Protein AF-A0A0Q7SXL7-F1 (afdb_monomer)

Foldseek 3Di:
DDDDDDDDDDDDDDDDDDPPPPPPPPPDPVVVVVLVVLLVQFQKKFKWFFDDKDFPDDDQKGKIWTWTATCDIPHHDPHDGRDIDIDIAIAGDPPDDWAPDFVTHYHPVQSGQAGMKMFGAHPVRHTRYIDGDDRD

Secondary structure (DSSP, 8-state):
--------------------------SSHHHHHHHHHHHHH-SEEEEEEEEEEEESS-SSEEEEEEEEEEEEEEESSS--TT-EEEEEEEEE-TTPPP--SSSPPEEHHHHHH-SEEEEEE-TT--EEEEEEE---

Mean predicted aligned error: 13.28 Å

Radius of gyration: 28.53 Å; Cα contacts (8 Å, |Δi|>4): 246; chains: 1; bounding box: 92×66×42 Å

Structure (mmCIF, N/CA/C/O backbone):
data_AF-A0A0Q7SXL7-F1
#
_entry.id   AF-A0A0Q7SXL7-F1
#
loop_
_atom_site.group_PDB
_atom_site.id
_atom_site.type_symbol
_atom_site.label_atom_id
_atom_site.label_alt_id
_atom_site.label_comp_id
_atom_site.label_asym_id
_atom_site.label_entity_id
_atom_site.label_seq_id
_atom_site.pdbx_PDB_ins_code
_atom_site.Cartn_x
_atom_site.Cartn_y
_atom_site.Cartn_z
_atom_site.occupancy
_atom_site.B_iso_or_equiv
_atom_site.auth_seq_id
_atom_site.auth_comp_id
_atom_site.auth_asym_id
_atom_site.auth_atom_id
_atom_site.pdbx_PDB_model_num
ATOM 1 N N . MET A 1 1 ? 77.852 51.005 22.258 1.00 37.53 1 MET A N 1
ATOM 2 C CA . MET A 1 1 ? 78.763 49.856 22.473 1.00 37.53 1 MET A CA 1
ATOM 3 C C . MET A 1 1 ? 77.945 48.558 22.387 1.00 37.53 1 MET A C 1
ATOM 5 O O . MET A 1 1 ? 76.811 48.566 22.840 1.00 37.53 1 MET A O 1
ATOM 9 N N . ARG A 1 2 ? 78.482 47.498 21.762 1.00 55.16 2 ARG A N 1
ATOM 10 C CA . ARG A 1 2 ? 78.030 46.071 21.779 1.00 55.16 2 ARG A CA 1
ATOM 11 C C . ARG A 1 2 ? 79.089 45.250 22.577 1.00 55.16 2 ARG A C 1
ATOM 13 O O . ARG A 1 2 ? 80.064 45.904 22.954 1.00 55.16 2 ARG A O 1
ATOM 20 N N . PRO A 1 3 ? 79.048 43.901 22.787 1.00 57.25 3 PRO A N 1
ATOM 21 C CA . PRO A 1 3 ? 78.090 42.814 22.445 1.00 57.25 3 PRO A CA 1
ATOM 22 C C . PRO A 1 3 ? 77.368 42.284 23.725 1.00 57.25 3 PRO A C 1
ATOM 24 O O . PRO A 1 3 ? 77.293 43.056 24.672 1.00 57.25 3 PRO A O 1
ATOM 27 N N . ARG A 1 4 ? 76.756 41.091 23.896 1.00 47.00 4 ARG A N 1
ATOM 28 C CA . ARG A 1 4 ? 76.630 39.761 23.215 1.00 47.00 4 ARG A CA 1
ATOM 29 C C . ARG A 1 4 ? 75.141 39.327 23.183 1.00 47.00 4 ARG A C 1
ATOM 31 O O . ARG A 1 4 ? 74.352 39.964 23.865 1.00 47.00 4 ARG A O 1
ATOM 38 N N . SER A 1 5 ? 74.613 38.346 22.432 1.00 55.72 5 SER A N 1
ATOM 39 C CA . SER A 1 5 ? 75.092 37.185 21.633 1.00 55.72 5 SER A CA 1
ATOM 40 C C . SER A 1 5 ? 75.403 35.858 22.366 1.00 55.72 5 SER A C 1
ATOM 42 O O . SER A 1 5 ? 76.565 35.537 22.607 1.00 55.72 5 SER A O 1
ATOM 44 N N . TRP A 1 6 ? 74.358 35.058 22.595 1.00 52.03 6 TRP A N 1
ATOM 45 C CA . TRP A 1 6 ? 74.344 33.584 22.674 1.00 52.03 6 TRP A CA 1
ATOM 46 C C . TRP A 1 6 ? 72.902 33.147 22.330 1.00 52.03 6 TRP A C 1
ATOM 48 O O . TRP A 1 6 ? 71.981 33.839 22.750 1.00 52.03 6 TRP A O 1
ATOM 58 N N . SER A 1 7 ? 72.546 32.041 21.681 1.00 48.06 7 SER A N 1
ATOM 59 C CA . SER A 1 7 ? 73.128 31.100 20.706 1.00 48.06 7 SER A CA 1
ATOM 60 C C . SER A 1 7 ? 72.395 29.775 20.935 1.00 48.06 7 SER A C 1
ATOM 62 O O . SER A 1 7 ? 72.420 29.303 22.061 1.00 48.06 7 SER A O 1
ATOM 64 N N . LEU A 1 8 ? 71.872 29.161 19.865 1.00 46.16 8 LEU A N 1
ATOM 65 C CA . LEU A 1 8 ? 71.596 27.715 19.720 1.00 46.16 8 LEU A CA 1
ATOM 66 C C . LEU A 1 8 ? 70.607 27.085 20.742 1.00 46.16 8 LEU A C 1
ATOM 68 O O . LEU A 1 8 ? 70.890 26.987 21.924 1.00 46.16 8 LEU A O 1
ATOM 72 N N . ALA A 1 9 ? 69.384 26.719 20.345 1.00 45.84 9 ALA A N 1
ATOM 73 C CA . ALA A 1 9 ? 69.002 25.579 19.486 1.00 45.84 9 ALA A CA 1
ATOM 74 C C . ALA A 1 9 ? 68.712 24.286 20.280 1.00 45.84 9 ALA A C 1
ATOM 76 O O . ALA A 1 9 ? 69.243 24.083 21.365 1.00 45.84 9 ALA A O 1
ATOM 77 N N . ALA A 1 10 ? 67.888 23.417 19.677 1.00 45.41 10 ALA A N 1
ATOM 78 C CA . ALA A 1 10 ? 67.228 22.247 20.273 1.00 45.41 10 ALA A CA 1
ATOM 79 C C . ALA A 1 10 ? 66.127 22.603 21.310 1.00 45.41 10 ALA A C 1
ATOM 81 O O . ALA A 1 10 ? 66.200 23.623 21.982 1.00 45.41 10 ALA A O 1
ATOM 82 N N . LEU A 1 11 ? 65.049 21.824 21.456 1.00 46.69 11 LEU A N 1
ATOM 83 C CA . LEU A 1 11 ? 64.772 20.497 20.887 1.00 46.69 11 LEU A CA 1
ATOM 84 C C . LEU A 1 11 ? 63.547 20.501 19.956 1.00 46.69 11 LEU A C 1
ATOM 86 O O . LEU A 1 11 ? 62.519 21.094 20.272 1.00 46.69 11 LEU A O 1
ATOM 90 N N . LEU A 1 12 ? 63.633 19.743 18.855 1.00 51.50 12 LEU A N 1
ATOM 91 C CA . LEU A 1 12 ? 62.441 19.228 18.182 1.00 51.50 12 LEU A CA 1
ATOM 92 C C . LEU A 1 12 ? 61.870 18.059 18.991 1.00 51.50 12 LEU A C 1
ATOM 94 O O . LEU A 1 12 ? 62.569 17.086 19.269 1.00 51.50 12 LEU A O 1
ATOM 98 N N . GLY A 1 13 ? 60.582 18.143 19.297 1.00 43.56 13 GLY A N 1
ATOM 99 C CA . GLY A 1 13 ? 59.774 17.076 19.870 1.00 43.56 13 GLY A CA 1
ATOM 100 C C . GLY A 1 13 ? 58.350 17.595 20.082 1.00 43.56 13 GLY A C 1
ATOM 101 O O . GLY A 1 13 ? 58.178 18.753 20.441 1.00 43.56 13 GLY A O 1
ATOM 102 N N . ALA A 1 14 ? 57.295 16.821 19.861 1.00 49.53 14 ALA A N 1
ATOM 103 C CA . ALA A 1 14 ? 57.209 15.461 19.334 1.00 49.53 14 ALA A CA 1
ATOM 104 C C . ALA A 1 14 ? 55.742 15.196 18.927 1.00 49.53 14 ALA A C 1
ATOM 106 O O . ALA A 1 14 ? 54.887 15.986 19.313 1.00 49.53 14 ALA A O 1
ATOM 107 N N . ILE A 1 15 ? 55.458 14.045 18.288 1.00 57.22 15 ILE A N 1
ATOM 108 C CA . ILE A 1 15 ? 54.128 13.379 18.274 1.00 57.22 15 ILE A CA 1
ATOM 109 C C . ILE A 1 15 ? 53.021 14.133 17.485 1.00 57.22 15 ILE A C 1
ATOM 111 O O . ILE A 1 15 ? 52.933 15.349 17.507 1.00 57.22 15 ILE A O 1
ATOM 115 N N . ALA A 1 16 ? 52.068 13.502 16.797 1.00 49.19 16 ALA A N 1
ATOM 116 C CA . ALA A 1 16 ? 51.993 12.217 16.097 1.00 49.19 16 ALA A CA 1
ATOM 117 C C . ALA A 1 16 ? 50.711 12.242 15.229 1.00 49.19 16 ALA A C 1
ATOM 119 O O . ALA A 1 16 ? 49.915 13.171 15.320 1.00 49.19 16 ALA A O 1
ATOM 120 N N . LEU A 1 17 ? 50.531 11.199 14.414 1.00 46.94 17 LEU A N 1
ATOM 121 C CA . LEU A 1 17 ? 49.252 10.601 13.995 1.00 46.94 17 LEU A CA 1
ATOM 122 C C . LEU A 1 17 ? 47.960 11.416 14.240 1.00 46.94 17 LEU A C 1
ATOM 124 O O . LEU A 1 17 ? 47.493 11.516 15.370 1.00 46.94 17 LEU A O 1
ATOM 128 N N . CYS A 1 18 ? 47.311 11.838 13.150 1.00 46.03 18 CYS A N 1
ATOM 129 C CA . CYS A 1 18 ? 45.994 11.319 12.728 1.00 46.03 18 CYS A CA 1
ATOM 130 C C . CYS A 1 18 ? 45.383 12.211 11.634 1.00 46.03 18 CYS A C 1
ATOM 132 O O . CYS A 1 18 ? 44.407 12.924 11.864 1.00 46.03 18 CYS A O 1
ATOM 134 N N . VAL A 1 19 ? 45.889 12.106 10.397 1.00 50.69 19 VAL A N 1
ATOM 135 C CA . VAL A 1 19 ? 45.043 12.410 9.230 1.00 50.69 19 VAL A CA 1
ATOM 136 C C . VAL A 1 19 ? 4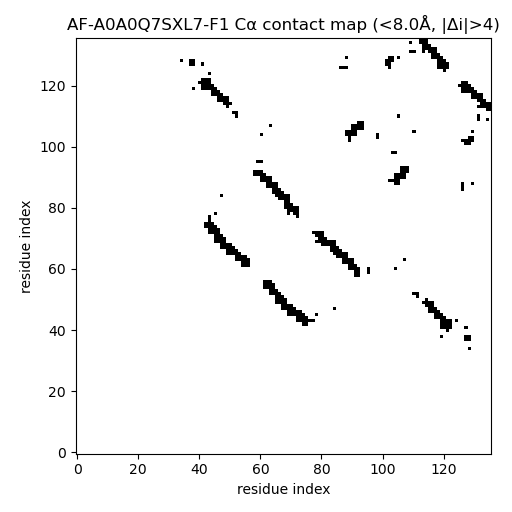4.080 11.238 9.085 1.00 50.69 19 VAL A C 1
ATOM 138 O O . VAL A 1 19 ? 44.307 10.300 8.322 1.00 50.69 19 VAL A O 1
ATOM 141 N N . GLY A 1 20 ? 43.028 11.263 9.902 1.00 45.81 20 GLY A N 1
ATOM 142 C CA . GLY A 1 20 ? 41.876 10.404 9.717 1.00 45.81 20 GLY A CA 1
ATOM 143 C C . GLY A 1 20 ? 41.223 10.800 8.406 1.00 45.81 20 GLY A C 1
ATOM 144 O O . GLY A 1 20 ? 40.466 11.766 8.363 1.00 45.81 20 GLY A O 1
ATOM 145 N N . LEU A 1 21 ? 41.529 10.064 7.337 1.00 47.97 21 LEU A N 1
ATOM 146 C CA . LEU A 1 21 ? 40.760 10.123 6.107 1.00 47.97 21 LEU A CA 1
ATOM 147 C C . LEU A 1 21 ? 39.394 9.502 6.417 1.00 47.97 21 LEU A C 1
ATOM 149 O O . LEU A 1 21 ? 39.161 8.321 6.164 1.00 47.97 21 LEU A O 1
ATOM 153 N N . THR A 1 22 ? 38.504 10.287 7.026 1.00 50.03 22 THR A N 1
ATOM 154 C CA . THR A 1 22 ? 37.092 9.937 7.137 1.00 50.03 22 THR A CA 1
ATOM 155 C C . THR A 1 22 ? 36.552 9.905 5.723 1.00 50.03 22 THR A C 1
ATOM 157 O O . THR A 1 22 ? 36.162 10.936 5.174 1.00 50.03 22 THR A O 1
ATOM 160 N N . GLY A 1 23 ? 36.584 8.714 5.125 1.00 43.78 23 GLY A N 1
ATOM 161 C CA . GLY A 1 23 ? 35.849 8.409 3.916 1.00 43.78 23 GLY A CA 1
ATOM 162 C C . GLY A 1 23 ? 34.398 8.754 4.190 1.00 43.78 23 GLY A C 1
ATOM 163 O O . GLY A 1 23 ? 33.713 8.035 4.917 1.00 43.78 23 GLY A O 1
ATOM 164 N N . ILE A 1 24 ? 33.963 9.902 3.675 1.00 47.94 24 ILE A N 1
ATOM 165 C CA . ILE A 1 24 ? 32.577 10.319 3.785 1.00 47.94 24 ILE A CA 1
ATOM 166 C C . ILE A 1 24 ? 31.814 9.327 2.919 1.00 47.94 24 ILE A C 1
ATOM 168 O O . ILE A 1 24 ? 31.861 9.398 1.691 1.00 47.94 24 ILE A O 1
ATOM 172 N N . ALA A 1 25 ? 31.150 8.377 3.572 1.00 42.78 25 ALA A N 1
ATOM 173 C CA . ALA A 1 25 ? 30.156 7.521 2.954 1.00 42.78 25 ALA A CA 1
ATOM 174 C C . ALA A 1 25 ? 28.942 8.391 2.590 1.00 42.78 25 ALA A C 1
ATOM 176 O O . ALA A 1 25 ? 27.903 8.361 3.245 1.00 42.78 25 ALA A O 1
ATOM 177 N N . SER A 1 26 ? 29.108 9.213 1.552 1.00 49.06 26 SER A N 1
ATOM 178 C CA . SER A 1 26 ? 28.058 9.992 0.899 1.00 49.06 26 SER A CA 1
ATOM 179 C C . SER A 1 26 ? 27.194 9.054 0.058 1.00 49.06 26 SER A C 1
ATOM 181 O O . SER A 1 26 ? 27.166 9.147 -1.167 1.00 49.06 26 SER A O 1
ATOM 183 N N . ALA A 1 27 ? 26.521 8.126 0.731 1.00 48.75 27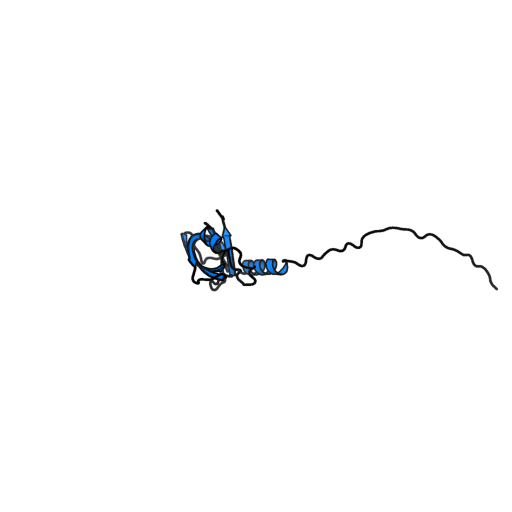 ALA A N 1
ATOM 184 C CA . ALA A 1 27 ? 25.571 7.193 0.153 1.00 48.75 27 ALA A CA 1
ATOM 185 C C . ALA A 1 27 ? 24.274 7.216 0.983 1.00 48.75 27 ALA A C 1
ATOM 187 O O . ALA A 1 27 ? 24.296 7.265 2.213 1.00 48.75 27 ALA A O 1
ATOM 188 N N . ASP A 1 28 ? 23.142 7.244 0.281 1.00 50.03 28 ASP A N 1
ATOM 189 C CA . ASP A 1 28 ? 21.781 6.944 0.756 1.00 50.03 28 ASP A CA 1
ATOM 190 C C . ASP A 1 28 ? 21.085 7.840 1.799 1.00 50.03 28 ASP A C 1
ATOM 192 O O . ASP A 1 28 ? 19.855 7.774 1.904 1.00 50.03 28 ASP A O 1
ATOM 196 N N . VAL A 1 29 ? 21.771 8.756 2.496 1.00 47.06 29 VAL A N 1
ATOM 197 C CA . VAL A 1 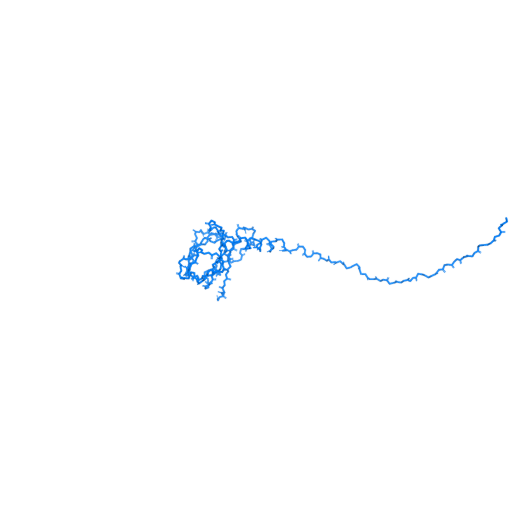29 ? 21.098 9.647 3.476 1.00 47.06 29 VAL A CA 1
ATOM 198 C C . VAL A 1 29 ? 19.987 10.493 2.825 1.00 47.06 29 VAL A C 1
ATOM 200 O O . VAL A 1 29 ? 18.902 10.629 3.387 1.00 47.06 29 VAL A O 1
ATOM 203 N N . SER A 1 30 ? 20.210 11.019 1.615 1.00 47.88 30 SER A N 1
ATOM 204 C CA . SER A 1 30 ? 19.254 11.921 0.950 1.00 47.88 30 SER A CA 1
ATOM 205 C C . SER A 1 30 ? 17.983 11.208 0.453 1.00 47.88 30 SER A C 1
ATOM 207 O O . SER A 1 30 ? 16.880 11.742 0.601 1.00 47.88 30 SER A O 1
ATOM 209 N N . LEU A 1 31 ? 18.105 9.977 -0.060 1.00 50.06 31 LEU A N 1
ATOM 210 C CA . LEU A 1 31 ? 16.962 9.183 -0.531 1.00 50.06 31 LEU A CA 1
ATOM 211 C C . LEU A 1 31 ? 16.120 8.662 0.645 1.00 50.06 31 LEU A C 1
ATOM 213 O O . LEU A 1 31 ? 14.897 8.811 0.640 1.00 50.06 31 LEU A O 1
ATOM 217 N N . GLY A 1 32 ? 16.762 8.129 1.692 1.00 52.81 32 GLY A N 1
ATOM 218 C CA . GLY A 1 32 ? 16.059 7.656 2.890 1.00 52.81 32 GLY A CA 1
ATOM 219 C C . GLY A 1 32 ? 15.342 8.778 3.653 1.00 52.81 32 GLY A C 1
ATOM 220 O O . GLY A 1 32 ? 14.232 8.582 4.161 1.00 52.81 32 GLY A O 1
ATOM 221 N N . GLN A 1 33 ? 15.930 9.978 3.694 1.00 56.25 33 GLN A N 1
ATOM 222 C CA . GLN A 1 33 ? 15.310 11.148 4.317 1.00 56.25 33 GLN A CA 1
ATOM 223 C C . GLN A 1 33 ? 14.113 11.668 3.503 1.00 56.25 33 GLN A C 1
ATOM 225 O O . GLN A 1 33 ? 13.091 12.020 4.093 1.00 56.25 33 GLN A O 1
ATOM 230 N N . SER A 1 34 ? 14.192 11.634 2.169 1.00 58.59 34 SER A N 1
ATOM 231 C CA . SER A 1 34 ? 13.089 12.015 1.274 1.00 58.59 34 SER A CA 1
ATOM 232 C C . SER A 1 34 ? 11.880 11.087 1.426 1.00 58.59 34 SER A C 1
ATOM 234 O O . SER A 1 34 ? 10.769 11.566 1.664 1.00 58.59 34 SER A O 1
ATOM 236 N N . ASP A 1 35 ? 12.092 9.765 1.421 1.00 68.31 35 ASP A N 1
ATOM 237 C CA . ASP A 1 35 ? 11.015 8.794 1.662 1.00 68.31 35 ASP A CA 1
ATOM 238 C C . ASP A 1 35 ? 10.400 8.952 3.068 1.00 68.31 35 ASP A C 1
ATOM 240 O O . ASP A 1 35 ? 9.200 8.749 3.269 1.00 68.31 35 ASP A O 1
ATOM 244 N N . SER A 1 36 ? 11.218 9.297 4.069 1.00 76.00 36 SER A N 1
ATOM 245 C CA . SER A 1 36 ? 10.761 9.507 5.450 1.00 76.00 36 SER A CA 1
ATOM 246 C C . SER A 1 36 ? 9.899 10.765 5.584 1.00 76.00 36 SER A C 1
ATOM 248 O O . SER A 1 36 ? 8.863 10.728 6.251 1.00 76.00 36 SER A O 1
ATOM 250 N N . LEU A 1 37 ? 10.274 11.859 4.913 1.00 74.94 37 LEU A N 1
ATOM 251 C CA . LEU A 1 37 ? 9.483 13.092 4.853 1.00 74.94 37 LEU A CA 1
ATOM 252 C C . LEU A 1 37 ? 8.173 12.889 4.079 1.00 74.94 37 LEU A C 1
ATOM 254 O O . LEU A 1 37 ? 7.119 13.333 4.538 1.00 74.94 37 LEU A O 1
ATOM 258 N N . ALA A 1 38 ? 8.207 12.153 2.965 1.00 73.25 38 ALA A N 1
ATOM 259 C CA . ALA A 1 38 ? 7.014 11.799 2.199 1.00 73.25 38 ALA A CA 1
ATOM 260 C C . ALA A 1 38 ? 6.021 10.983 3.052 1.00 73.25 38 ALA A C 1
ATOM 262 O O . ALA A 1 38 ? 4.854 11.359 3.188 1.00 73.25 38 ALA A O 1
ATOM 263 N N . ARG A 1 39 ? 6.490 9.926 3.736 1.00 83.69 39 ARG A N 1
ATOM 264 C CA . ARG A 1 39 ? 5.680 9.173 4.718 1.00 83.69 39 ARG A CA 1
ATOM 265 C C . ARG A 1 39 ? 5.153 10.062 5.848 1.00 83.69 39 ARG A C 1
ATOM 267 O O . ARG A 1 39 ? 4.007 9.898 6.266 1.00 83.69 39 ARG A O 1
ATOM 274 N N . ALA A 1 40 ? 5.959 11.001 6.349 1.00 84.69 40 ALA A N 1
ATOM 275 C CA . ALA A 1 40 ? 5.545 11.920 7.407 1.00 84.69 40 ALA A CA 1
ATOM 276 C C . ALA A 1 40 ? 4.405 12.852 6.960 1.00 84.69 40 ALA A C 1
ATOM 278 O O . ALA A 1 40 ? 3.508 13.110 7.764 1.00 84.69 40 ALA A O 1
ATOM 279 N N . ALA A 1 41 ? 4.389 13.273 5.692 1.00 85.50 41 ALA A N 1
ATOM 280 C CA . ALA A 1 41 ? 3.340 14.099 5.088 1.00 85.50 41 ALA A CA 1
ATOM 281 C C . ALA A 1 41 ? 2.022 13.347 4.784 1.00 85.50 41 ALA A C 1
ATOM 283 O O . ALA A 1 41 ? 1.017 13.977 4.447 1.00 85.50 41 ALA A O 1
ATOM 284 N N . ALA A 1 42 ? 1.985 12.016 4.917 1.00 91.69 42 ALA A N 1
ATOM 285 C CA . ALA A 1 42 ? 0.778 11.231 4.666 1.00 91.69 42 ALA A CA 1
ATOM 286 C C . ALA A 1 42 ? -0.381 11.631 5.597 1.00 91.69 42 ALA A C 1
ATOM 288 O O . ALA A 1 42 ? -0.231 11.698 6.821 1.00 91.69 42 ALA A O 1
ATOM 289 N N . THR A 1 43 ? -1.557 11.867 5.013 1.00 95.19 43 THR A N 1
ATOM 290 C CA . THR A 1 43 ? -2.776 12.276 5.730 1.00 95.19 43 THR A CA 1
ATOM 291 C C . THR A 1 43 ? -3.513 11.069 6.309 1.00 95.19 43 THR A C 1
ATOM 293 O O . THR A 1 43 ? -3.926 11.098 7.469 1.00 95.19 43 THR A O 1
ATOM 296 N N . ASP A 1 44 ? -3.622 9.984 5.538 1.00 95.38 44 ASP A N 1
ATOM 297 C CA . ASP A 1 44 ? -4.107 8.690 6.022 1.00 95.38 44 ASP A CA 1
ATOM 298 C C . ASP A 1 44 ? -2.983 7.648 5.944 1.00 95.38 44 ASP A C 1
ATOM 300 O O . ASP A 1 44 ? -2.203 7.616 4.990 1.00 95.38 44 ASP A O 1
ATOM 304 N N . VAL A 1 45 ? -2.930 6.759 6.936 1.00 95.44 45 VAL A N 1
ATOM 305 C CA . VAL A 1 45 ? -2.066 5.570 6.931 1.00 95.44 45 VAL A CA 1
ATOM 306 C C . VAL A 1 45 ? -2.925 4.380 7.326 1.00 95.44 45 VAL A C 1
ATOM 308 O O . VAL A 1 45 ? -3.571 4.402 8.376 1.00 95.44 45 VAL A O 1
ATOM 311 N N . VAL A 1 46 ? -2.962 3.346 6.487 1.00 96.00 46 VAL A N 1
ATOM 312 C CA . VAL A 1 46 ? -3.822 2.167 6.675 1.00 96.00 46 VAL A CA 1
ATOM 313 C C . VAL A 1 46 ? -3.008 0.882 6.604 1.00 96.00 46 VAL A C 1
ATOM 315 O O . VAL A 1 46 ? -2.217 0.699 5.681 1.00 96.00 46 VAL A O 1
ATOM 318 N N . VAL A 1 47 ? -3.247 -0.020 7.559 1.00 95.38 47 VAL A N 1
ATOM 319 C CA . VAL A 1 47 ? -2.741 -1.399 7.542 1.00 95.38 47 VAL A CA 1
ATOM 320 C C . VAL A 1 47 ? -3.898 -2.326 7.195 1.00 95.38 47 VAL A C 1
ATOM 322 O O . VAL A 1 47 ? -4.992 -2.206 7.760 1.00 95.38 47 VAL A O 1
ATOM 325 N N . PHE A 1 48 ? -3.688 -3.231 6.245 1.00 96.06 48 PHE A N 1
ATOM 326 C CA . PHE A 1 48 ? -4.745 -4.050 5.659 1.00 96.06 48 PHE A CA 1
ATOM 327 C C . PHE A 1 48 ? -4.253 -5.454 5.288 1.00 96.06 48 PHE A C 1
ATOM 329 O O . PHE A 1 48 ? -3.087 -5.650 4.962 1.00 96.06 48 PHE A O 1
ATOM 336 N N . ASN A 1 49 ? -5.162 -6.430 5.295 1.00 95.25 49 ASN A N 1
ATOM 337 C CA . ASN A 1 49 ? -4.900 -7.756 4.737 1.00 95.25 49 ASN A CA 1
ATOM 338 C C . ASN A 1 49 ? -4.906 -7.654 3.214 1.00 95.25 49 ASN A C 1
ATOM 340 O O . ASN A 1 49 ? -5.901 -7.179 2.650 1.00 95.25 49 ASN A O 1
ATOM 344 N N . VAL A 1 50 ? -3.846 -8.114 2.555 1.00 94.56 50 VAL A N 1
ATOM 345 C CA . VAL A 1 50 ? -3.832 -8.311 1.103 1.00 94.56 50 VAL A CA 1
ATOM 346 C C . VAL A 1 50 ? -4.726 -9.512 0.798 1.00 94.56 50 VAL A C 1
ATOM 348 O O . VAL A 1 50 ? -4.609 -10.571 1.404 1.00 94.56 50 VAL A O 1
ATOM 351 N N . VAL A 1 51 ? -5.684 -9.329 -0.108 1.00 94.75 51 VAL A N 1
ATOM 352 C CA . VAL A 1 51 ? -6.627 -10.380 -0.530 1.00 94.75 51 VAL A CA 1
ATOM 353 C C . VAL A 1 51 ? -6.329 -10.834 -1.952 1.00 94.75 51 VAL A C 1
ATOM 355 O O . VAL A 1 51 ? -6.560 -11.990 -2.300 1.00 94.75 51 VAL A O 1
ATOM 358 N N . LYS A 1 52 ? -5.877 -9.912 -2.808 1.00 94.31 52 LYS A N 1
ATOM 359 C CA . LYS A 1 52 ? -5.604 -10.191 -4.216 1.00 94.31 52 LYS A CA 1
ATOM 360 C C . LYS A 1 52 ? -4.730 -9.108 -4.824 1.00 94.31 52 LYS A C 1
ATOM 362 O O . LYS A 1 52 ? -4.979 -7.924 -4.612 1.00 94.31 52 LYS A O 1
ATOM 367 N N . VAL A 1 53 ? -3.800 -9.513 -5.677 1.00 93.25 53 VAL A N 1
ATOM 368 C CA . VAL A 1 53 ? -3.010 -8.611 -6.517 1.00 93.25 53 VAL A CA 1
ATOM 369 C C . VAL A 1 53 ? -3.317 -8.908 -7.982 1.00 93.25 53 VAL A C 1
ATOM 371 O O . VAL A 1 53 ? -3.568 -10.053 -8.369 1.00 93.25 53 VAL A O 1
ATOM 374 N N . ARG A 1 54 ? -3.375 -7.860 -8.801 1.00 92.56 54 ARG A N 1
ATOM 375 C CA . ARG A 1 54 ? -3.531 -7.941 -10.256 1.00 92.56 54 ARG A CA 1
ATOM 376 C C . ARG A 1 54 ? -2.535 -6.986 -10.916 1.00 92.56 54 ARG A C 1
ATOM 378 O O . ARG A 1 54 ? -2.733 -5.781 -10.772 1.00 92.56 54 ARG A O 1
ATOM 385 N N . PRO A 1 55 ? -1.514 -7.475 -11.638 1.00 88.12 55 PRO A N 1
ATOM 386 C CA . PRO A 1 55 ? -0.774 -6.639 -12.578 1.00 88.12 55 PRO A CA 1
ATOM 387 C C . PRO A 1 55 ? -1.758 -5.982 -13.554 1.00 88.12 55 PRO A C 1
ATOM 389 O O . PRO A 1 55 ? -2.723 -6.626 -13.979 1.00 88.12 55 PRO A O 1
ATOM 392 N N . LEU A 1 56 ? -1.565 -4.696 -13.834 1.00 86.12 56 LEU A N 1
ATOM 393 C CA . LEU A 1 56 ? -2.331 -3.948 -14.832 1.00 86.12 56 LEU A CA 1
ATOM 394 C C . LEU A 1 56 ? -1.635 -3.996 -16.194 1.00 86.12 56 LEU A C 1
ATOM 396 O O . LEU A 1 56 ? -2.311 -4.166 -17.203 1.00 86.12 56 LEU A O 1
ATOM 400 N N . ASP A 1 57 ? -0.303 -3.944 -16.185 1.00 79.31 57 ASP A N 1
ATOM 401 C CA . ASP A 1 57 ? 0.547 -3.941 -17.373 1.00 79.31 57 ASP A CA 1
ATOM 402 C C . ASP A 1 57 ? 1.533 -5.120 -17.332 1.00 79.31 57 ASP A C 1
ATOM 404 O O . ASP A 1 57 ? 1.922 -5.592 -16.258 1.00 79.31 57 ASP A O 1
ATOM 408 N N . GLY A 1 58 ? 1.928 -5.607 -18.509 1.00 67.81 58 GLY A N 1
ATOM 409 C CA . GLY A 1 58 ? 2.982 -6.608 -18.666 1.00 67.81 58 GLY A CA 1
ATOM 410 C C . GLY A 1 58 ? 4.320 -5.933 -18.955 1.00 67.81 58 GLY A C 1
ATOM 411 O O . GLY A 1 58 ? 4.425 -5.168 -19.907 1.00 67.81 58 GLY A O 1
ATOM 412 N N . GLY A 1 59 ? 5.334 -6.225 -18.146 1.00 78.00 59 GLY A N 1
ATOM 413 C CA . GLY A 1 59 ? 6.668 -5.641 -18.261 1.00 78.00 59 GLY A CA 1
ATOM 414 C C . GLY A 1 59 ? 7.483 -5.853 -16.989 1.00 78.00 59 GLY A C 1
ATOM 415 O O . GLY A 1 59 ? 6.960 -6.371 -15.993 1.00 78.00 59 GLY A O 1
ATOM 416 N N . GLU A 1 60 ? 8.750 -5.444 -17.033 1.00 79.25 60 GLU A N 1
ATOM 417 C CA . GLU A 1 60 ? 9.650 -5.451 -15.878 1.00 79.25 60 GLU A CA 1
ATOM 418 C C . GLU A 1 60 ? 9.104 -4.512 -14.797 1.00 79.25 60 GLU A C 1
ATOM 420 O O . GLU A 1 60 ? 8.624 -4.994 -13.778 1.00 79.25 60 GLU A O 1
ATOM 425 N N . VAL A 1 61 ? 9.001 -3.207 -15.079 1.00 79.12 61 VAL A N 1
ATOM 426 C CA . VAL A 1 61 ? 8.292 -2.216 -14.246 1.00 79.12 61 VAL A CA 1
ATOM 427 C C . VAL A 1 61 ? 6.859 -2.018 -14.763 1.00 79.12 61 VAL A C 1
ATOM 429 O O . VAL A 1 61 ? 6.644 -1.862 -15.963 1.00 79.12 6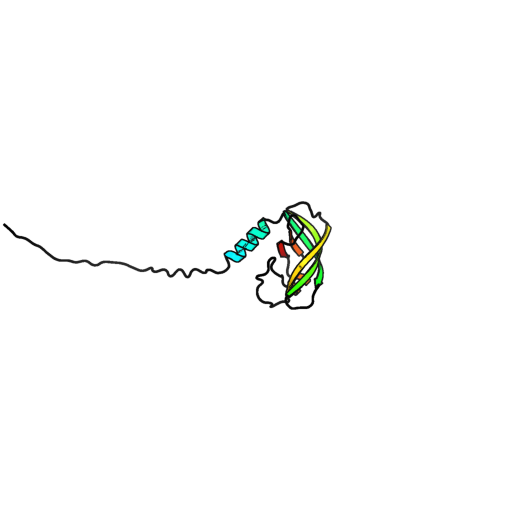1 VAL A O 1
ATOM 432 N N . ALA A 1 62 ? 5.867 -2.034 -13.869 1.00 84.81 62 ALA A N 1
ATOM 433 C CA . ALA A 1 62 ? 4.439 -1.934 -14.193 1.00 84.81 62 ALA A CA 1
ATOM 434 C C . ALA A 1 62 ? 3.620 -1.311 -13.044 1.00 84.81 62 ALA A C 1
ATOM 436 O O . ALA A 1 62 ? 4.143 -0.995 -11.974 1.00 84.81 62 ALA A O 1
ATOM 437 N N . SER A 1 63 ? 2.302 -1.192 -13.229 1.00 90.69 63 SER A N 1
ATOM 438 C CA . SER A 1 63 ? 1.362 -0.940 -12.129 1.00 90.69 63 SER A CA 1
ATOM 439 C C . SER A 1 63 ? 0.699 -2.230 -11.631 1.00 90.69 63 SER A C 1
ATOM 441 O O . SER A 1 63 ? 0.160 -3.010 -12.414 1.00 90.69 63 SER A O 1
ATOM 443 N N . CYS A 1 64 ? 0.640 -2.430 -10.315 1.00 92.31 64 CYS A N 1
ATOM 444 C CA . CYS A 1 64 ? -0.106 -3.507 -9.664 1.00 92.31 64 CYS A CA 1
ATOM 445 C C . CYS A 1 64 ? -1.331 -2.955 -8.933 1.00 92.31 64 CYS A C 1
ATOM 447 O O . CYS A 1 64 ? -1.235 -2.060 -8.094 1.00 92.31 64 CYS A O 1
ATOM 449 N N . ARG A 1 65 ? -2.508 -3.532 -9.185 1.00 95.25 65 ARG A N 1
ATOM 450 C CA . ARG A 1 65 ? -3.717 -3.255 -8.410 1.00 95.25 65 ARG A CA 1
ATOM 451 C C . ARG A 1 65 ? -3.837 -4.220 -7.238 1.00 95.25 65 ARG A C 1
ATOM 453 O O . ARG A 1 65 ? -4.064 -5.417 -7.425 1.00 95.25 65 ARG A O 1
ATOM 460 N N . VAL A 1 66 ? -3.725 -3.672 -6.036 1.00 95.19 66 VAL A N 1
ATOM 461 C CA . VAL A 1 66 ? -3.841 -4.389 -4.765 1.00 95.19 66 VAL A CA 1
ATOM 462 C C . VAL A 1 66 ? -5.261 -4.242 -4.237 1.00 95.19 66 VAL A C 1
ATOM 464 O O . VAL A 1 66 ? -5.790 -3.133 -4.129 1.00 95.19 66 VAL A O 1
ATOM 467 N N . PHE A 1 67 ? -5.877 -5.366 -3.893 1.00 96.06 67 PHE A N 1
ATOM 468 C CA . PHE A 1 67 ? -7.166 -5.446 -3.222 1.00 96.06 67 PHE A CA 1
ATOM 469 C C . PHE A 1 67 ? -6.960 -6.021 -1.826 1.00 96.06 67 PHE A C 1
ATOM 471 O O . PHE A 1 67 ? -6.256 -7.018 -1.658 1.00 96.06 67 PHE A O 1
ATOM 478 N N . GLY A 1 68 ? -7.615 -5.429 -0.833 1.00 95.75 68 GLY A N 1
ATOM 479 C CA . GLY A 1 68 ? -7.460 -5.843 0.553 1.00 95.75 68 GLY A CA 1
ATOM 480 C C . GLY A 1 68 ? -8.634 -5.483 1.451 1.00 95.75 68 GLY A C 1
ATOM 481 O O . GLY A 1 68 ? -9.646 -4.935 1.002 1.00 95.75 68 GLY A O 1
ATOM 482 N N . ARG A 1 69 ? -8.495 -5.786 2.742 1.00 97.06 69 ARG A N 1
ATOM 483 C CA . ARG A 1 69 ? -9.450 -5.402 3.795 1.00 97.06 69 ARG A CA 1
ATOM 484 C C . ARG A 1 69 ? -8.701 -4.699 4.919 1.00 97.06 69 ARG A C 1
ATOM 486 O O . ARG A 1 69 ? -7.795 -5.285 5.504 1.00 97.06 69 ARG A O 1
ATOM 493 N N . ALA A 1 70 ? -9.074 -3.457 5.214 1.00 96.62 70 ALA A N 1
ATOM 494 C CA . ALA A 1 70 ? -8.458 -2.664 6.272 1.00 96.62 70 ALA A CA 1
ATOM 495 C C . ALA A 1 70 ? -8.542 -3.394 7.621 1.00 96.62 70 ALA A C 1
ATOM 497 O O . ALA A 1 70 ? -9.621 -3.824 8.026 1.00 96.62 70 ALA A O 1
ATOM 498 N N . ILE A 1 71 ? -7.416 -3.514 8.320 1.00 95.38 71 ILE A N 1
ATOM 499 C CA . ILE A 1 71 ? -7.363 -3.984 9.708 1.00 95.38 71 ILE A CA 1
ATOM 500 C C . ILE A 1 71 ? -7.627 -2.779 10.613 1.00 95.38 71 ILE A C 1
ATOM 502 O O . ILE A 1 71 ? -8.566 -2.782 11.407 1.00 95.38 71 ILE A O 1
ATOM 506 N N . ARG A 1 72 ? -6.828 -1.720 10.434 1.00 95.00 72 ARG A N 1
ATOM 507 C CA . ARG A 1 72 ? -6.880 -0.462 11.189 1.00 95.00 72 ARG A CA 1
ATOM 508 C C . ARG A 1 72 ? -6.358 0.704 10.344 1.00 95.00 72 ARG A C 1
ATOM 510 O O . ARG A 1 72 ? -5.531 0.503 9.455 1.00 95.00 72 ARG A O 1
ATOM 517 N N . ALA A 1 73 ? -6.795 1.916 10.669 1.00 95.12 73 ALA A N 1
ATOM 518 C CA . ALA A 1 73 ? -6.070 3.129 10.304 1.00 95.12 73 ALA A CA 1
ATOM 519 C C . ALA A 1 73 ? -5.059 3.444 11.419 1.00 95.12 73 ALA A C 1
ATOM 521 O O . ALA A 1 73 ? -5.427 3.449 12.592 1.00 95.12 73 ALA A O 1
ATOM 522 N N . GLU A 1 74 ? -3.800 3.683 11.060 1.00 94.81 74 GLU A N 1
ATOM 523 C CA . GLU A 1 74 ? -2.766 4.205 11.971 1.00 94.81 74 GLU A CA 1
ATOM 524 C C . GLU A 1 74 ? -2.771 5.739 11.988 1.00 94.81 74 GLU A C 1
ATOM 526 O O . GLU A 1 74 ? -2.365 6.359 12.968 1.00 94.81 74 GLU A O 1
ATOM 531 N N . ARG A 1 75 ? -3.276 6.360 10.914 1.00 95.62 75 ARG A N 1
ATOM 532 C CA . ARG A 1 75 ? -3.484 7.805 10.803 1.00 95.62 75 ARG A CA 1
ATOM 533 C C . ARG A 1 75 ? -4.700 8.098 9.928 1.00 95.62 75 ARG A C 1
ATOM 535 O O . ARG A 1 75 ? -4.988 7.344 8.999 1.00 95.62 75 ARG A O 1
ATOM 542 N N . GLY A 1 76 ? -5.365 9.215 10.205 1.00 94.06 76 GLY A N 1
ATOM 543 C CA . GLY A 1 76 ? -6.509 9.686 9.432 1.00 94.06 76 GLY A CA 1
ATOM 544 C C . GLY A 1 76 ? -7.806 8.945 9.764 1.00 94.06 76 GLY A C 1
ATOM 545 O O . GLY A 1 76 ? -7.911 8.257 10.782 1.00 94.06 76 GLY A O 1
ATOM 546 N N . LYS A 1 77 ? -8.838 9.151 8.941 1.00 93.94 77 LYS A N 1
ATOM 547 C CA . LYS A 1 77 ? -10.200 8.614 9.164 1.00 93.94 77 LYS A CA 1
ATOM 548 C C . LYS A 1 77 ? -10.844 8.040 7.895 1.00 93.94 77 LYS A C 1
ATOM 550 O O . LYS A 1 77 ? -11.993 7.598 7.953 1.00 93.94 77 LYS A O 1
ATOM 555 N N . ARG A 1 78 ? -10.126 8.012 6.763 1.00 93.88 78 ARG A N 1
ATOM 556 C CA . ARG A 1 78 ? -10.626 7.504 5.469 1.00 93.88 78 A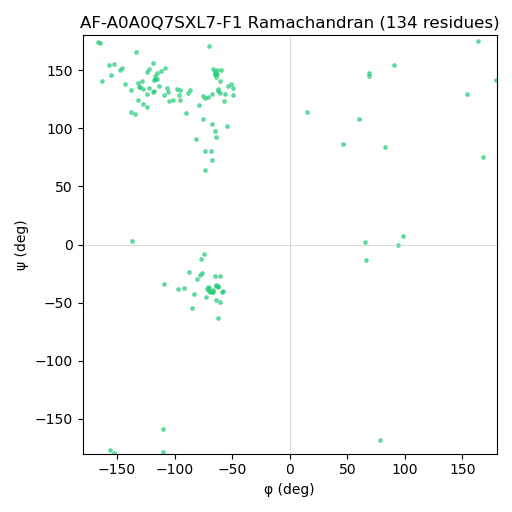RG A CA 1
ATOM 557 C C . ARG A 1 78 ? -10.940 6.002 5.479 1.00 93.88 78 ARG A C 1
ATOM 559 O O . ARG A 1 78 ? -11.801 5.557 4.719 1.00 93.88 78 ARG A O 1
ATOM 566 N N . PHE A 1 79 ? -10.274 5.233 6.343 1.00 95.19 79 PHE A N 1
ATOM 567 C CA . PHE A 1 79 ? -10.418 3.778 6.434 1.00 95.19 79 PHE A CA 1
ATOM 568 C C . PHE A 1 79 ? -10.955 3.333 7.795 1.00 95.19 79 PHE A C 1
ATOM 570 O O . PHE A 1 79 ? -10.447 3.724 8.845 1.00 95.19 79 PHE A O 1
ATOM 577 N N . ARG A 1 80 ? -11.962 2.459 7.769 1.00 95.56 80 ARG A N 1
ATOM 578 C CA . ARG A 1 80 ? -12.525 1.766 8.935 1.00 95.56 80 ARG A CA 1
ATOM 579 C C . ARG A 1 80 ? -12.146 0.279 8.911 1.00 95.56 80 ARG A C 1
ATOM 581 O O . ARG A 1 80 ? -12.001 -0.284 7.825 1.00 95.56 80 ARG A O 1
ATOM 588 N N . PRO A 1 81 ? -12.045 -0.399 10.069 1.00 94.94 81 PRO A N 1
ATOM 589 C CA . PRO A 1 81 ? -11.822 -1.843 10.116 1.00 94.94 81 PRO A CA 1
ATOM 590 C C . PRO A 1 81 ? -12.812 -2.630 9.241 1.00 94.94 81 PRO A C 1
ATOM 592 O O . PRO A 1 81 ? -14.012 -2.349 9.214 1.00 94.94 81 PRO A O 1
ATOM 595 N N . ARG A 1 82 ? -12.296 -3.639 8.535 1.00 95.56 82 ARG A N 1
ATOM 596 C CA . ARG A 1 82 ? -12.965 -4.495 7.534 1.00 95.56 82 ARG A CA 1
ATOM 597 C C . ARG A 1 82 ? -13.442 -3.796 6.251 1.00 95.56 82 ARG A C 1
ATOM 599 O O . ARG A 1 82 ? -14.005 -4.485 5.393 1.00 95.56 82 ARG A O 1
ATOM 606 N N . GLN A 1 83 ? -13.205 -2.494 6.064 1.00 97.44 83 GLN A N 1
ATOM 607 C CA . GLN A 1 83 ? -13.496 -1.786 4.807 1.00 97.44 83 GLN A CA 1
ATOM 608 C C . GLN A 1 83 ? -12.637 -2.328 3.656 1.00 97.44 83 GLN A C 1
ATOM 610 O O . GLN A 1 83 ? -11.481 -2.699 3.855 1.00 97.44 83 GLN A O 1
ATOM 615 N N . SER A 1 84 ? -13.196 -2.378 2.447 1.00 96.94 84 SER A N 1
ATOM 616 C CA . SER A 1 84 ? -12.449 -2.754 1.244 1.00 96.94 84 SER A CA 1
ATOM 617 C C . SER A 1 84 ? -11.403 -1.696 0.892 1.00 96.94 84 SER A C 1
ATOM 619 O O . SER A 1 84 ? -11.721 -0.512 0.789 1.00 96.94 84 SER A O 1
ATOM 621 N N . VAL A 1 85 ? -10.167 -2.138 0.673 1.00 95.81 85 VAL A N 1
ATOM 622 C CA . VAL A 1 85 ? -9.040 -1.321 0.211 1.00 95.81 85 VAL A CA 1
ATOM 623 C C . VAL A 1 85 ? -8.762 -1.680 -1.248 1.00 95.81 85 VAL A C 1
ATOM 625 O O . VAL A 1 85 ? -8.734 -2.861 -1.601 1.00 95.81 85 VAL A O 1
ATOM 628 N N . ARG A 1 86 ? -8.571 -0.670 -2.100 1.00 96.12 86 ARG A N 1
ATOM 629 C CA . ARG A 1 86 ? -8.160 -0.834 -3.500 1.00 96.12 86 ARG A CA 1
ATOM 630 C C . ARG A 1 86 ? -7.122 0.228 -3.833 1.00 96.12 86 ARG A C 1
ATOM 632 O O . ARG A 1 86 ? -7.461 1.407 -3.857 1.00 96.12 86 ARG A O 1
ATOM 639 N N . LEU A 1 87 ? -5.898 -0.197 -4.109 1.00 94.44 87 LEU A N 1
ATOM 640 C CA . LEU A 1 87 ? -4.764 0.678 -4.402 1.00 94.44 87 LEU A CA 1
ATOM 641 C C . LEU A 1 87 ? -4.161 0.310 -5.756 1.00 94.44 87 LEU A C 1
ATOM 643 O O . LEU A 1 87 ? -4.185 -0.858 -6.146 1.00 94.44 87 LEU A O 1
ATOM 647 N N . THR A 1 88 ? -3.613 1.298 -6.456 1.00 93.50 88 THR A N 1
ATOM 648 C CA . THR A 1 88 ? -2.652 1.071 -7.541 1.00 93.50 88 THR A CA 1
ATOM 649 C C . THR A 1 88 ? -1.276 1.368 -6.961 1.00 93.50 88 THR A C 1
ATOM 651 O O . THR A 1 88 ? -1.080 2.442 -6.398 1.00 93.50 88 THR A O 1
ATOM 654 N N . VAL A 1 89 ? -0.364 0.409 -7.052 1.00 91.56 89 VAL A N 1
ATOM 655 C CA . VAL A 1 89 ? 0.986 0.448 -6.483 1.00 91.56 89 VAL A CA 1
ATOM 656 C C . VAL A 1 89 ? 1.966 0.213 -7.634 1.00 91.56 89 VAL A C 1
ATOM 658 O O . VAL A 1 89 ? 1.750 -0.747 -8.379 1.00 91.56 89 VAL A O 1
ATOM 661 N N . PRO A 1 90 ? 3.007 1.039 -7.829 1.00 90.75 90 PRO A N 1
ATOM 662 C CA . PRO A 1 90 ? 4.050 0.715 -8.797 1.00 90.75 90 PRO A CA 1
ATOM 663 C C . PRO A 1 90 ? 4.750 -0.579 -8.366 1.00 90.75 90 PRO A C 1
ATOM 665 O O . PRO A 1 90 ? 5.061 -0.761 -7.188 1.00 90.75 90 PRO A O 1
ATOM 668 N N . CYS A 1 91 ? 4.965 -1.502 -9.297 1.00 89.88 91 CYS A N 1
ATOM 669 C CA . CYS A 1 91 ? 5.558 -2.801 -9.003 1.00 89.88 91 CYS A CA 1
ATOM 670 C C . CYS A 1 91 ? 6.485 -3.268 -10.121 1.00 89.88 91 CYS A C 1
ATOM 672 O O . CYS A 1 91 ? 6.131 -3.177 -11.299 1.00 89.88 91 CYS A O 1
ATOM 674 N N . ALA A 1 92 ? 7.632 -3.838 -9.763 1.00 89.75 92 ALA A N 1
ATOM 675 C CA . ALA A 1 92 ? 8.537 -4.444 -10.732 1.00 89.75 92 ALA A CA 1
ATOM 676 C C . ALA A 1 92 ? 8.733 -5.937 -10.471 1.00 89.75 92 ALA A C 1
ATOM 678 O O . ALA A 1 92 ? 8.504 -6.405 -9.357 1.00 89.75 92 ALA A O 1
ATOM 679 N N . THR A 1 93 ? 9.109 -6.691 -11.499 1.00 86.44 93 THR A N 1
ATOM 680 C CA . THR A 1 93 ? 9.535 -8.086 -11.341 1.00 86.44 93 THR A CA 1
ATOM 681 C C . THR A 1 93 ? 10.796 -8.176 -10.490 1.00 86.44 93 THR A C 1
ATOM 683 O O . THR A 1 93 ? 11.665 -7.304 -10.572 1.00 86.44 93 THR A O 1
ATOM 686 N N . GLN A 1 94 ? 10.916 -9.250 -9.714 1.00 78.56 94 GLN A N 1
ATOM 687 C CA . GLN A 1 94 ? 12.096 -9.525 -8.901 1.00 78.56 94 GLN A CA 1
ATOM 688 C C . GLN A 1 94 ? 13.404 -9.400 -9.706 1.00 78.56 94 GLN A C 1
ATOM 690 O O . GLN A 1 94 ? 13.562 -10.020 -10.757 1.00 78.56 94 GLN A O 1
ATOM 695 N N . GLY A 1 95 ? 14.354 -8.622 -9.177 1.00 72.38 95 GLY A N 1
ATOM 696 C CA . GLY A 1 95 ? 15.667 -8.387 -9.790 1.00 72.38 95 GLY A CA 1
ATOM 69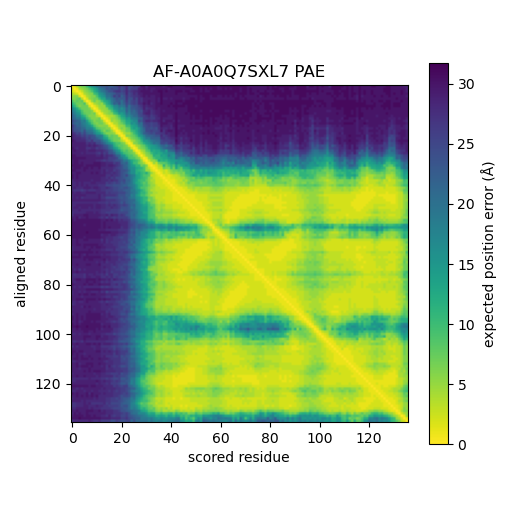7 C C . GLY A 1 95 ? 15.779 -7.141 -10.677 1.00 72.38 95 GLY A C 1
ATOM 698 O O . GLY A 1 95 ? 16.870 -6.889 -11.172 1.00 72.38 95 GLY A O 1
ATOM 699 N N . ALA A 1 96 ? 14.704 -6.364 -10.851 1.00 75.06 96 ALA A N 1
ATOM 700 C CA . ALA A 1 96 ? 14.759 -5.061 -11.519 1.00 75.06 96 ALA A CA 1
ATOM 701 C C . ALA A 1 96 ? 15.648 -4.046 -10.764 1.00 75.06 96 ALA A C 1
ATOM 703 O O . ALA A 1 96 ? 15.746 -4.087 -9.531 1.00 75.06 96 ALA A O 1
ATOM 704 N N . ASP A 1 97 ? 16.256 -3.112 -11.501 1.00 73.25 97 ASP A N 1
ATOM 705 C CA . ASP A 1 97 ? 17.158 -2.085 -10.959 1.00 73.25 97 ASP A CA 1
ATOM 706 C C . ASP A 1 97 ? 16.455 -1.090 -10.017 1.00 73.25 97 ASP A C 1
ATOM 708 O O . ASP A 1 97 ? 15.287 -0.731 -10.198 1.00 73.25 97 ASP A O 1
ATOM 712 N N . ALA A 1 98 ? 17.193 -0.621 -9.004 1.00 66.75 98 ALA A N 1
ATOM 713 C CA . ALA A 1 98 ? 16.672 0.178 -7.895 1.00 66.75 98 ALA A CA 1
ATOM 714 C C . ALA A 1 98 ? 15.794 1.371 -8.335 1.00 66.75 98 ALA A C 1
ATOM 716 O O . ALA A 1 98 ? 16.128 2.144 -9.229 1.00 66.75 98 ALA A O 1
ATOM 717 N N . SER A 1 99 ? 14.653 1.536 -7.661 1.00 65.94 99 SER A N 1
ATOM 718 C CA . SER A 1 99 ? 13.648 2.541 -8.014 1.00 65.94 99 SER A CA 1
ATOM 719 C C . SER A 1 99 ? 14.041 3.971 -7.625 1.00 65.94 99 SER A C 1
ATOM 721 O O . SER A 1 99 ? 13.869 4.356 -6.466 1.00 65.94 99 SER A O 1
ATOM 723 N N . ASP A 1 100 ? 14.366 4.800 -8.616 1.00 69.94 100 ASP A N 1
ATOM 724 C CA . ASP A 1 100 ? 14.357 6.271 -8.487 1.00 69.94 100 ASP A CA 1
ATOM 725 C C . ASP A 1 100 ? 12.934 6.872 -8.541 1.00 69.94 100 ASP A C 1
ATOM 727 O O . ASP A 1 100 ? 12.717 8.041 -8.215 1.00 69.94 100 ASP A O 1
ATOM 731 N N . ALA A 1 101 ? 11.926 6.084 -8.940 1.00 67.06 101 ALA A N 1
ATOM 732 C CA . ALA A 1 101 ? 10.536 6.535 -8.988 1.00 67.06 101 ALA A CA 1
ATOM 733 C C . ALA A 1 101 ? 9.977 6.868 -7.590 1.00 67.06 101 ALA A C 1
ATOM 735 O O . ALA A 1 101 ? 10.321 6.229 -6.597 1.00 67.06 101 ALA A O 1
ATOM 736 N N . THR A 1 102 ? 9.062 7.842 -7.527 1.00 70.06 102 THR A N 1
ATOM 737 C CA . THR A 1 102 ? 8.333 8.235 -6.308 1.00 70.06 102 THR A CA 1
ATOM 738 C C . THR A 1 102 ? 6.817 8.138 -6.554 1.00 70.06 102 THR A C 1
ATOM 740 O O . THR A 1 102 ? 6.319 8.873 -7.408 1.00 70.06 102 THR A O 1
ATOM 743 N N . PRO A 1 103 ? 6.057 7.291 -5.825 1.00 76.81 103 PRO A N 1
ATOM 744 C CA . PRO A 1 103 ? 6.525 6.264 -4.888 1.00 76.81 103 PRO A CA 1
ATOM 745 C C . PRO A 1 103 ? 7.433 5.220 -5.547 1.00 76.81 103 PRO A C 1
ATOM 747 O O . PRO A 1 103 ? 7.260 4.888 -6.720 1.00 76.81 103 PRO A O 1
ATOM 750 N N . LYS A 1 104 ? 8.355 4.664 -4.755 1.00 83.38 104 LYS A N 1
ATOM 751 C CA . LYS A 1 104 ? 9.213 3.556 -5.184 1.00 83.38 104 LYS A CA 1
ATOM 752 C C . LYS A 1 104 ? 8.380 2.338 -5.560 1.00 83.38 104 LYS A C 1
ATOM 754 O O . LYS A 1 104 ? 7.391 2.036 -4.885 1.00 83.38 104 LYS A O 1
ATOM 759 N N . TRP A 1 105 ? 8.781 1.644 -6.623 1.00 86.06 105 TRP A N 1
ATOM 760 C CA . TRP A 1 105 ? 8.151 0.377 -6.978 1.00 86.06 105 TRP A CA 1
ATOM 761 C C . TRP A 1 105 ? 8.444 -0.695 -5.917 1.00 86.06 105 TRP A C 1
ATOM 763 O O . TRP A 1 105 ? 9.472 -0.654 -5.241 1.00 86.06 105 TRP A O 1
ATOM 773 N N . VAL A 1 106 ? 7.526 -1.652 -5.757 1.00 87.81 106 VAL A N 1
ATOM 774 C CA . VA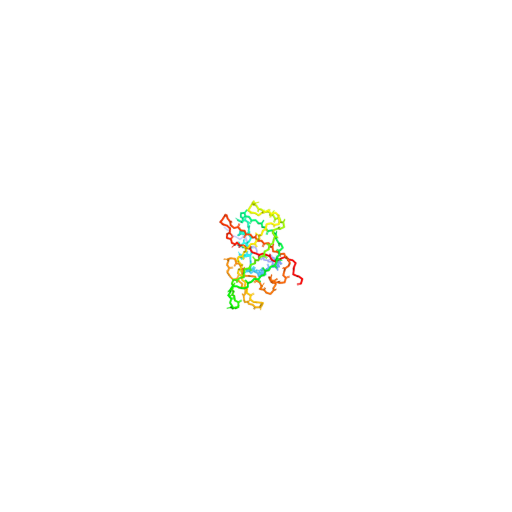L A 1 106 ? 7.709 -2.828 -4.886 1.00 87.81 106 VAL A CA 1
ATOM 775 C C . VAL A 1 106 ? 7.812 -4.115 -5.701 1.00 87.81 106 VAL A C 1
ATOM 777 O O . VAL A 1 106 ? 7.222 -4.222 -6.776 1.00 87.81 106 VAL A O 1
ATOM 780 N N . ASP A 1 107 ? 8.559 -5.094 -5.198 1.00 88.44 107 ASP A N 1
ATOM 781 C CA . ASP A 1 107 ? 8.691 -6.407 -5.833 1.00 88.44 107 ASP A CA 1
ATOM 782 C C . ASP A 1 107 ? 7.304 -7.057 -6.016 1.00 88.44 107 ASP A C 1
ATOM 784 O O . ASP A 1 107 ? 6.512 -7.173 -5.073 1.00 88.44 107 ASP A O 1
ATOM 788 N N . ARG A 1 108 ? 6.975 -7.410 -7.261 1.00 89.06 108 ARG A N 1
ATOM 789 C CA . ARG A 1 108 ? 5.659 -7.901 -7.688 1.00 89.06 108 ARG A CA 1
ATOM 790 C C . ARG A 1 108 ? 5.361 -9.269 -7.095 1.00 89.06 108 ARG A C 1
ATOM 792 O O . ARG A 1 108 ? 4.234 -9.517 -6.662 1.00 89.06 108 ARG A O 1
ATOM 799 N N . GLU A 1 109 ? 6.353 -10.144 -7.064 1.00 88.00 109 GLU A N 1
ATOM 800 C CA . GLU A 1 109 ? 6.234 -11.503 -6.557 1.00 88.00 109 GLU A CA 1
ATOM 801 C C . GLU A 1 109 ? 6.064 -11.491 -5.026 1.00 88.00 109 GLU A C 1
ATOM 803 O O . GLU A 1 109 ? 5.212 -12.203 -4.489 1.00 88.00 109 GLU A O 1
ATOM 808 N N . ALA A 1 110 ? 6.784 -10.617 -4.322 1.00 88.31 110 ALA A N 1
ATOM 809 C CA . ALA A 1 110 ? 6.622 -10.344 -2.897 1.00 88.31 110 ALA A CA 1
ATOM 810 C C . ALA A 1 110 ? 5.269 -9.684 -2.583 1.00 88.31 110 ALA A C 1
ATOM 812 O O . ALA A 1 110 ? 4.620 -10.057 -1.607 1.00 88.31 110 ALA A O 1
ATOM 813 N N . LEU A 1 111 ? 4.791 -8.766 -3.431 1.00 88.31 111 LEU A N 1
ATOM 814 C CA . LEU A 1 111 ? 3.458 -8.168 -3.315 1.00 88.31 111 LEU A CA 1
ATOM 815 C C . LEU A 1 111 ? 2.343 -9.216 -3.451 1.00 88.31 111 LEU A C 1
ATOM 817 O O . LEU A 1 111 ? 1.338 -9.123 -2.749 1.00 88.31 111 LEU A O 1
ATOM 821 N N . VAL A 1 112 ? 2.527 -10.223 -4.311 1.00 88.75 112 VAL A N 1
ATOM 822 C CA . VAL A 1 112 ? 1.607 -11.365 -4.464 1.00 88.75 112 VAL A CA 1
ATOM 823 C C . VAL A 1 112 ? 1.654 -12.323 -3.264 1.00 88.75 112 VAL A C 1
ATOM 825 O O . VAL A 1 112 ? 0.604 -12.854 -2.902 1.00 88.75 112 VAL A O 1
ATOM 828 N N . ARG A 1 113 ? 2.828 -12.549 -2.651 1.00 89.06 113 ARG A N 1
ATOM 829 C CA . ARG A 1 113 ? 2.988 -13.438 -1.477 1.00 89.06 113 ARG A CA 1
ATOM 830 C C . ARG A 1 113 ? 2.605 -12.798 -0.139 1.00 89.06 113 ARG A C 1
ATOM 832 O O . ARG A 1 113 ? 2.189 -13.509 0.771 1.00 89.06 113 ARG A O 1
ATOM 839 N N . SER A 1 114 ? 2.755 -11.482 -0.004 1.00 88.69 114 SER A N 1
ATOM 840 C CA . SER A 1 114 ? 2.553 -10.771 1.261 1.00 88.69 114 SE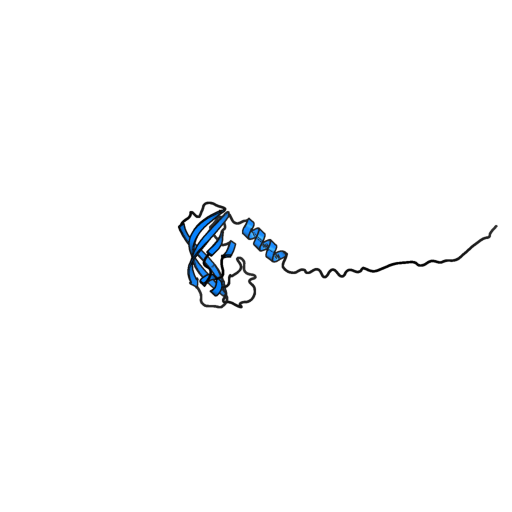R A CA 1
ATOM 841 C C . SER A 1 114 ? 1.114 -10.882 1.767 1.00 88.69 114 SER A C 1
ATOM 843 O O . SER A 1 114 ? 0.154 -10.626 1.038 1.00 88.69 114 SER A O 1
ATOM 845 N N . ALA A 1 115 ? 0.966 -11.215 3.051 1.00 91.19 115 ALA A N 1
ATOM 846 C CA . ALA A 1 115 ? -0.333 -11.279 3.721 1.00 91.19 115 ALA A CA 1
ATOM 847 C C . ALA A 1 115 ? -0.879 -9.888 4.098 1.00 91.19 115 ALA A C 1
ATOM 849 O O . ALA A 1 115 ? -2.097 -9.692 4.207 1.00 91.19 115 ALA A O 1
ATOM 850 N N . HIS A 1 116 ? 0.007 -8.907 4.296 1.00 92.94 116 HIS A N 1
ATOM 851 C CA . HIS A 1 116 ? -0.320 -7.621 4.905 1.00 92.94 116 HIS A CA 1
ATOM 852 C C . HIS A 1 116 ? 0.359 -6.452 4.180 1.00 92.94 116 HIS A C 1
ATOM 854 O O . HIS A 1 116 ? 1.557 -6.455 3.927 1.00 92.94 116 HIS A O 1
ATOM 860 N N . GLY A 1 117 ? -0.407 -5.403 3.888 1.00 93.06 117 GLY A N 1
ATOM 861 C CA . GLY A 1 117 ? 0.108 -4.164 3.311 1.00 93.06 117 GLY A CA 1
ATOM 862 C C . GLY A 1 117 ? -0.064 -2.988 4.264 1.00 93.06 117 GLY A C 1
ATOM 863 O O . GLY A 1 117 ? -1.059 -2.911 4.996 1.00 93.06 117 GLY A O 1
ATOM 864 N N . ARG A 1 118 ? 0.869 -2.034 4.208 1.00 94.56 118 ARG A N 1
ATOM 865 C CA . ARG A 1 118 ? 0.688 -0.685 4.754 1.00 94.56 118 ARG A CA 1
ATOM 866 C C . ARG A 1 118 ? 0.796 0.341 3.635 1.00 94.56 118 ARG A C 1
ATOM 868 O O . ARG A 1 118 ? 1.738 0.312 2.849 1.00 94.56 118 ARG A O 1
ATOM 875 N N . ALA A 1 119 ? -0.171 1.250 3.572 1.00 94.19 119 ALA A N 1
ATOM 876 C CA . ALA A 1 119 ? -0.202 2.318 2.579 1.00 94.19 119 ALA A CA 1
ATOM 877 C C . ALA A 1 119 ? -0.242 3.691 3.247 1.00 94.19 119 ALA A C 1
ATOM 879 O O . ALA A 1 119 ? -1.026 3.918 4.174 1.00 94.19 119 ALA A O 1
ATOM 880 N N . PHE A 1 120 ? 0.585 4.595 2.728 1.00 94.75 120 PHE A N 1
ATOM 881 C CA . PHE A 1 120 ? 0.674 6.001 3.102 1.00 94.75 120 PHE A CA 1
ATOM 882 C C . PHE A 1 120 ? 0.013 6.823 2.001 1.00 94.75 120 PHE A C 1
ATOM 884 O O . PHE A 1 120 ? 0.382 6.691 0.831 1.00 94.75 120 PHE A O 1
ATOM 891 N N . LEU A 1 121 ? -0.985 7.631 2.358 1.00 94.38 121 LEU A N 1
ATOM 892 C CA . LEU A 1 121 ? -1.888 8.258 1.396 1.00 94.38 121 LEU A CA 1
ATOM 893 C C . LEU A 1 121 ? -1.991 9.771 1.606 1.00 94.38 121 LEU A C 1
ATOM 895 O O . LEU A 1 121 ? -2.058 10.257 2.740 1.00 94.38 121 LEU A O 1
ATOM 899 N N . GLY A 1 122 ? -2.037 10.509 0.499 1.00 92.88 122 GLY A N 1
ATOM 900 C CA . GLY A 1 122 ? -2.274 11.951 0.482 1.00 92.88 122 GLY A CA 1
ATOM 901 C C . GLY A 1 122 ? -3.708 12.331 0.857 1.00 92.88 122 GLY A C 1
ATOM 902 O O . GLY A 1 122 ? -4.605 11.486 0.954 1.00 92.88 122 GLY A O 1
ATOM 903 N N . GLY A 1 123 ? -3.949 13.629 1.056 1.00 89.81 123 GLY A N 1
ATOM 904 C CA . GLY A 1 123 ? -5.289 14.158 1.340 1.00 89.81 123 GLY A CA 1
ATOM 905 C C . GLY A 1 123 ? -6.303 13.878 0.220 1.00 89.81 123 GLY A C 1
ATOM 906 O O . GLY A 1 123 ? -7.484 13.679 0.490 1.00 89.81 123 GLY A O 1
ATOM 907 N N . ASP A 1 124 ? -5.837 13.739 -1.018 1.00 90.12 124 ASP A N 1
ATOM 908 C CA . ASP A 1 124 ? -6.583 13.307 -2.208 1.00 90.12 124 ASP A CA 1
ATOM 909 C C . ASP A 1 124 ? -6.855 11.786 -2.254 1.00 90.12 124 ASP A C 1
ATOM 911 O O . ASP A 1 124 ? -7.838 11.341 -2.845 1.00 90.12 124 ASP A O 1
ATOM 915 N N . GLY A 1 125 ? -6.031 10.990 -1.568 1.00 88.38 125 GLY A N 1
ATOM 916 C CA . GLY A 1 125 ? -6.035 9.526 -1.612 1.00 88.38 125 GLY A CA 1
ATOM 917 C C . GLY A 1 125 ? -4.985 8.929 -2.555 1.00 88.38 125 GLY A C 1
ATOM 918 O O . GLY A 1 125 ? -4.992 7.712 -2.753 1.00 88.38 125 GLY A O 1
ATOM 919 N N . GLY A 1 126 ? -4.089 9.749 -3.115 1.00 91.12 126 GLY A N 1
ATOM 920 C CA . GLY A 1 126 ? -2.938 9.301 -3.894 1.00 91.12 126 GLY A CA 1
ATOM 921 C C . GLY A 1 126 ? -1.939 8.520 -3.036 1.00 91.12 126 GLY A C 1
ATOM 922 O O . GLY A 1 126 ? -1.786 8.787 -1.842 1.00 91.12 126 GLY A O 1
ATOM 923 N N . LEU A 1 127 ? -1.270 7.532 -3.634 1.00 91.25 127 LEU A N 1
ATOM 924 C CA . LEU A 1 127 ? -0.271 6.709 -2.952 1.00 91.25 127 LEU A CA 1
ATOM 925 C C . LEU A 1 127 ? 1.060 7.458 -2.838 1.00 91.25 127 LEU A C 1
ATOM 927 O O . LEU A 1 127 ? 1.665 7.792 -3.851 1.00 91.25 127 LEU A O 1
ATOM 931 N N . ILE A 1 128 ? 1.521 7.673 -1.605 1.00 91.25 128 ILE A N 1
ATOM 932 C CA . ILE A 1 128 ? 2.809 8.316 -1.304 1.00 91.25 128 ILE A CA 1
ATOM 933 C C . ILE A 1 128 ? 3.899 7.272 -1.044 1.00 91.25 128 ILE A C 1
ATOM 935 O O . ILE A 1 128 ? 5.042 7.454 -1.448 1.00 91.25 128 ILE A O 1
ATOM 939 N N . ALA A 1 129 ? 3.554 6.178 -0.363 1.00 89.81 129 ALA A N 1
ATOM 940 C CA . ALA A 1 129 ? 4.448 5.049 -0.127 1.00 89.81 129 ALA A CA 1
ATOM 941 C C . ALA A 1 129 ? 3.646 3.771 0.149 1.00 89.81 129 ALA A C 1
ATOM 943 O O . ALA A 1 129 ? 2.512 3.822 0.641 1.00 89.81 129 ALA A O 1
ATOM 944 N N . TYR A 1 130 ? 4.262 2.626 -0.133 1.00 90.00 130 TYR A N 1
ATOM 945 C CA . TYR A 1 130 ? 3.719 1.300 0.135 1.00 90.00 130 TYR A CA 1
ATOM 946 C C . TYR A 1 130 ? 4.769 0.441 0.834 1.00 90.00 130 TYR A C 1
ATOM 948 O O . TYR A 1 130 ? 5.939 0.469 0.460 1.00 90.00 130 TYR A O 1
ATOM 956 N N . GLU A 1 131 ? 4.350 -0.338 1.825 1.00 89.19 131 GLU A N 1
ATOM 957 C CA . GLU A 1 131 ? 5.211 -1.266 2.554 1.00 89.19 131 GLU A CA 1
ATOM 958 C C . GLU A 1 131 ? 4.562 -2.646 2.644 1.00 89.19 131 GLU A C 1
ATOM 960 O O . GLU A 1 131 ? 3.368 -2.780 2.933 1.00 89.19 131 GLU A O 1
ATOM 965 N N . LEU A 1 132 ? 5.379 -3.667 2.396 1.00 83.12 132 LEU A N 1
ATOM 966 C CA . LEU A 1 132 ? 5.029 -5.072 2.556 1.00 83.12 132 LEU A CA 1
ATOM 967 C C . LEU A 1 132 ? 5.292 -5.492 4.002 1.00 83.12 132 LEU A C 1
ATOM 969 O O . LEU A 1 132 ? 6.360 -5.219 4.548 1.00 83.12 132 LEU A O 1
ATOM 973 N N . TYR A 1 133 ? 4.320 -6.170 4.599 1.00 68.31 133 TYR A N 1
ATOM 974 C CA . TYR A 1 133 ? 4.412 -6.800 5.911 1.00 68.31 133 TYR A CA 1
ATOM 975 C C . TYR A 1 133 ? 4.232 -8.312 5.759 1.00 68.31 133 TYR A C 1
ATOM 977 O O . TYR A 1 133 ? 3.458 -8.755 4.908 1.00 68.31 133 TYR A O 1
ATOM 985 N N . ASP A 1 134 ? 4.950 -9.079 6.584 1.00 63.31 134 ASP A N 1
ATOM 986 C CA . ASP A 1 134 ? 5.036 -10.547 6.533 1.00 63.31 134 ASP A CA 1
ATOM 987 C C . ASP A 1 134 ? 5.259 -11.099 5.116 1.00 63.31 134 ASP A C 1
ATOM 989 O O . ASP A 1 134 ? 4.331 -11.465 4.386 1.00 63.31 134 ASP A O 1
ATOM 993 N N . LEU A 1 135 ? 6.537 -11.168 4.740 1.00 59.59 135 LEU A N 1
AT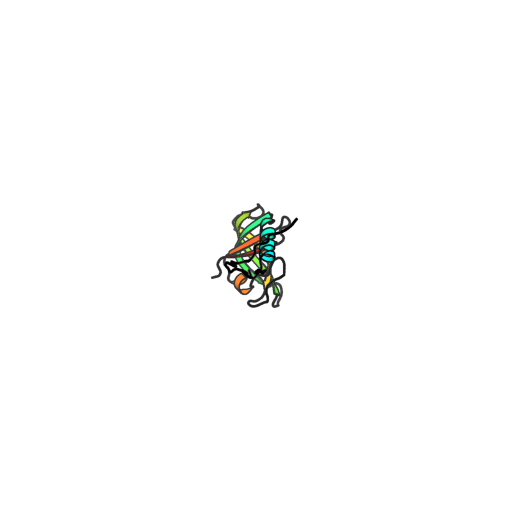OM 994 C CA . LEU A 1 135 ? 6.992 -11.984 3.621 1.00 59.59 135 LEU A CA 1
ATOM 995 C C . LEU A 1 135 ? 7.141 -13.432 4.109 1.00 59.59 135 LEU A C 1
ATOM 997 O O . LEU A 1 135 ? 8.204 -13.804 4.605 1.00 59.59 135 LEU A O 1
ATOM 1001 N N . ASN A 1 136 ? 6.063 -14.211 3.984 1.00 51.81 136 ASN A N 1
ATOM 1002 C CA . ASN A 1 136 ? 6.103 -15.676 4.070 1.00 51.81 136 ASN A CA 1
ATOM 1003 C C . ASN A 1 136 ? 6.619 -16.298 2.758 1.00 51.81 136 ASN A C 1
ATOM 1005 O O . ASN A 1 136 ? 6.398 -15.692 1.677 1.00 51.81 136 ASN A O 1
#

Sequence (136 aa):
MRPRSWSLAALLGAIALCVGLTGIASADVSLGQSDSLARAAATDVVVFNVVKVRPLDGGEVASCRVFGRAIRAERGKRFRPRQSVRLTVPCATQGADASDATPKWVDREALVRSAHGRAFLGGDGGLIAYELYDLN

pLDDT: mean 77.77, std 18.76, range [37.53, 97.44]

Nearest PDB structures (foldseek):
  7tlh-assembly4_D  TM=5.301E-01  e=3.694E-01  Mus musculus
  3l3o-assembly1_C  TM=4.489E-01  e=1.650E+00  Homo sapiens
  2a74-assembly2_F  TM=4.856E-01  e=2.572E+00  Homo sapiens
  7zgj-assembly1_B  TM=4.789E-01  e=2.572E+00  Homo sapiens

Solvent-accessible surface area (backbone atoms only — not comparable to full-atom values): 8186 Å² total; per-residue (Å²): 138,85,91,85,92,86,78,86,82,86,80,92,80,76,90,76,92,77,90,73,79,73,75,75,77,87,62,66,62,71,60,57,51,49,56,49,51,49,53,67,66,33,46,30,28,40,35,24,38,49,75,47,68,41,73,74,50,90,61,59,70,30,46,26,38,41,33,28,33,25,61,41,48,84,35,62,76,92,56,52,64,71,37,80,41,77,47,76,41,49,20,23,44,82,88,61,78,84,64,85,52,87,42,53,53,41,48,41,64,56,59,63,53,20,51,28,38,37,42,25,18,38,91,88,65,49,69,53,41,76,45,84,36,64,85,111